Protein AF-A0A920P7D8-F1 (afdb_monomer_lite)

Secondary structure (DSSP, 8-state):
-HHHHHHHHHHHHHHHHHHHHHHHTTTS-HHHHHHHHHHHHHHHHHHHHHHHHHHHHHT--HHHHHHHHHHHHIIIIIIIHHHHHHHHHHHHHHHHT-

Radius of gyration: 16.81 Å; chains: 1; bounding box: 38×30×46 Å

Foldseek 3Di:
DVVVVVVVVVVCCVVCVLVVLLVVCVVHDLLVSLVVVCVVVVVVVVVCCVVPPVVVVVVDDPVVVVVVVVVVCCCRVPVSSVSSVVSNVVVVVVVVVD

pLDDT: mean 87.07, std 10.2, range [48.19, 96.62]

Sequence (98 aa):
MLPIALAFLAAIGFGSSAIFARIGMRGIHPLTSAFISVVVSFIPAAILAAIFALDDIKKLPLIALAAFLGLGALNFIGGRTQNHISINMIGLHDLVHL

Structure (mmCIF, N/CA/C/O backbone):
data_AF-A0A920P7D8-F1
#
_entry.id   AF-A0A920P7D8-F1
#
loop_
_atom_site.group_PDB
_atom_site.id
_atom_site.type_symbol
_atom_site.label_atom_id
_atom_site.label_alt_id
_atom_site.label_comp_id
_atom_site.label_asym_id
_atom_site.label_entity_id
_atom_site.label_seq_id
_atom_site.pdbx_PDB_ins_code
_atom_site.Cartn_x
_atom_site.Cartn_y
_atom_site.Cartn_z
_atom_site.occupancy
_atom_site.B_iso_or_equiv
_atom_site.auth_seq_id
_atom_site.auth_comp_id
_atom_site.auth_asym_id
_atom_site.auth_atom_id
_atom_site.pdbx_PDB_model_num
ATOM 1 N N . MET A 1 1 ? -16.417 -18.293 6.833 1.00 86.19 1 MET A N 1
ATOM 2 C CA . MET A 1 1 ? -16.048 -18.483 5.410 1.00 86.19 1 MET A CA 1
ATOM 3 C C . MET A 1 1 ? -15.516 -17.206 4.760 1.00 86.19 1 MET A C 1
ATOM 5 O O . MET A 1 1 ? -14.527 -17.293 4.049 1.00 86.19 1 MET A O 1
ATOM 9 N N . LEU A 1 2 ? -16.079 -16.022 5.050 1.00 92.81 2 LEU A N 1
ATOM 10 C CA . LEU A 1 2 ? -15.602 -14.742 4.496 1.00 92.81 2 LEU A CA 1
ATOM 11 C C . LEU A 1 2 ? -14.096 -14.444 4.718 1.00 92.81 2 LEU A C 1
ATOM 13 O O . LEU A 1 2 ? -13.439 -14.099 3.740 1.00 92.81 2 LEU A O 1
ATOM 17 N N . PRO A 1 3 ? -13.498 -14.637 5.915 1.00 92.62 3 PRO A N 1
ATOM 18 C CA . PRO A 1 3 ? -12.066 -14.365 6.107 1.00 92.62 3 PRO A CA 1
ATOM 19 C C . PRO A 1 3 ? -11.161 -15.254 5.247 1.00 92.62 3 PRO A C 1
ATOM 21 O O . PRO A 1 3 ? -10.137 -14.802 4.751 1.00 92.62 3 PRO A O 1
ATOM 24 N N . ILE A 1 4 ? -11.572 -16.508 5.024 1.00 95.19 4 ILE A N 1
ATOM 25 C CA . ILE A 1 4 ? -10.850 -17.464 4.175 1.00 95.19 4 ILE A CA 1
ATOM 26 C C . ILE A 1 4 ? -10.893 -16.994 2.716 1.00 95.19 4 ILE A C 1
ATOM 28 O O . ILE A 1 4 ? -9.861 -16.954 2.053 1.00 95.19 4 ILE A O 1
ATOM 32 N N . ALA A 1 5 ? -12.064 -16.574 2.229 1.00 95.69 5 ALA A N 1
ATOM 33 C CA . ALA A 1 5 ? -12.206 -16.035 0.878 1.00 95.69 5 ALA A CA 1
ATOM 34 C C . ALA A 1 5 ? -11.352 -14.770 0.665 1.00 95.69 5 ALA A C 1
ATOM 36 O O . ALA A 1 5 ? -10.668 -14.651 -0.350 1.00 95.69 5 ALA A O 1
ATOM 37 N N . LEU A 1 6 ? -11.329 -13.861 1.645 1.00 92.50 6 LEU A N 1
ATOM 38 C CA . LEU A 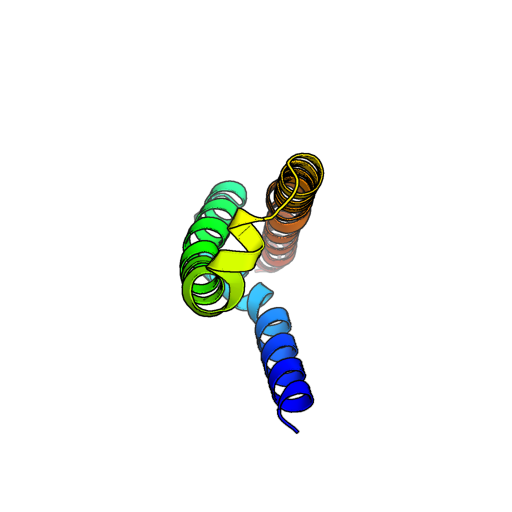1 6 ? -10.486 -12.662 1.608 1.00 92.50 6 LEU A CA 1
ATOM 39 C C . LEU A 1 6 ? -8.990 -13.003 1.628 1.00 92.50 6 LEU A C 1
ATOM 41 O O . LEU A 1 6 ? -8.217 -12.359 0.925 1.00 92.50 6 LEU A O 1
ATOM 45 N N . ALA A 1 7 ? -8.580 -14.032 2.376 1.00 94.88 7 ALA A N 1
ATOM 46 C CA . ALA A 1 7 ? -7.193 -14.489 2.401 1.00 94.88 7 ALA A CA 1
ATOM 47 C C . ALA A 1 7 ? -6.743 -15.044 1.039 1.00 94.88 7 ALA A C 1
ATOM 49 O O . ALA A 1 7 ? -5.662 -14.693 0.567 1.00 94.88 7 ALA A O 1
ATOM 50 N N . PHE A 1 8 ? -7.580 -15.845 0.368 1.00 96.62 8 PHE A N 1
ATOM 51 C CA . PHE A 1 8 ? -7.294 -16.313 -0.994 1.00 96.62 8 PHE A CA 1
ATOM 52 C C . PHE A 1 8 ? -7.225 -15.160 -1.996 1.00 96.62 8 PHE A C 1
ATOM 54 O O . PHE A 1 8 ? -6.299 -15.105 -2.804 1.00 96.62 8 PHE A O 1
ATOM 61 N N . LEU A 1 9 ? -8.163 -14.212 -1.920 1.00 94.75 9 LEU A N 1
ATOM 62 C CA . LEU A 1 9 ? -8.152 -13.027 -2.774 1.00 94.75 9 LEU A CA 1
ATOM 63 C C . LEU A 1 9 ? -6.873 -12.201 -2.568 1.00 94.75 9 LEU A C 1
ATOM 65 O O . LEU A 1 9 ? -6.242 -11.789 -3.541 1.00 94.75 9 LEU A O 1
ATOM 69 N N . ALA A 1 10 ? -6.455 -12.014 -1.313 1.00 92.50 10 ALA A N 1
ATOM 70 C CA . ALA A 1 10 ? -5.207 -11.340 -0.981 1.00 92.50 10 ALA A CA 1
ATOM 71 C C . ALA A 1 10 ? -3.993 -12.097 -1.537 1.00 92.50 10 ALA A C 1
ATOM 73 O O . ALA A 1 10 ? -3.133 -11.479 -2.158 1.00 92.50 10 ALA A O 1
ATOM 74 N N . ALA A 1 11 ? -3.936 -13.424 -1.383 1.00 94.00 11 ALA A N 1
ATOM 75 C CA . ALA A 1 11 ? -2.837 -14.242 -1.896 1.00 94.00 11 ALA A CA 1
ATOM 76 C C . ALA A 1 11 ? -2.697 -14.138 -3.424 1.00 94.00 11 ALA A C 1
ATOM 78 O O . ALA A 1 11 ? -1.591 -13.945 -3.928 1.00 94.00 11 ALA A O 1
ATOM 79 N N . ILE A 1 12 ? -3.810 -14.191 -4.161 1.00 94.69 12 ILE A N 1
ATOM 80 C CA . ILE A 1 12 ? -3.820 -14.017 -5.622 1.00 94.69 12 ILE A CA 1
ATOM 81 C C . ILE A 1 12 ? -3.382 -12.595 -5.997 1.00 94.69 12 ILE A C 1
ATOM 83 O O . ILE A 1 12 ? -2.568 -12.417 -6.907 1.00 94.69 12 ILE A O 1
ATOM 87 N N . GLY A 1 13 ? -3.878 -11.582 -5.283 1.00 89.56 13 GLY A N 1
ATOM 88 C CA . GLY A 1 13 ? -3.487 -10.187 -5.487 1.00 89.56 13 GLY A CA 1
ATOM 89 C C . GLY A 1 13 ? -1.988 -9.963 -5.277 1.00 89.56 13 GLY A C 1
ATOM 90 O O . GLY A 1 13 ? -1.320 -9.397 -6.140 1.00 89.56 13 GLY A O 1
ATOM 91 N N . PHE A 1 14 ? -1.427 -10.471 -4.178 1.00 88.06 14 PHE A N 1
ATOM 92 C CA . PHE A 1 14 ? 0.007 -10.381 -3.907 1.00 88.06 14 PHE A CA 1
ATOM 93 C C . PHE A 1 14 ? 0.840 -11.189 -4.909 1.00 88.06 14 PHE A C 1
ATOM 95 O O . PHE A 1 14 ? 1.818 -10.656 -5.430 1.00 88.06 14 PHE A O 1
ATOM 102 N N . GLY A 1 15 ? 0.445 -12.421 -5.243 1.00 88.38 15 GLY A N 1
ATOM 103 C CA . GLY A 1 15 ? 1.191 -13.268 -6.178 1.00 88.38 15 GLY A CA 1
ATOM 104 C C . GLY A 1 15 ? 1.225 -12.703 -7.600 1.00 88.38 15 GLY A C 1
ATOM 105 O O . GLY A 1 15 ? 2.273 -12.684 -8.240 1.00 88.38 15 GLY A O 1
ATOM 106 N N . SER A 1 16 ? 0.100 -12.170 -8.082 1.00 91.06 16 SER A N 1
ATOM 107 C CA . SER A 1 16 ? 0.020 -11.556 -9.416 1.00 91.06 16 SER A CA 1
ATOM 108 C C . SER A 1 16 ? 0.645 -10.158 -9.497 1.00 91.06 16 SER A C 1
ATOM 110 O O . SER A 1 16 ? 1.008 -9.713 -10.589 1.00 91.06 16 SER A O 1
ATOM 112 N N . SER A 1 17 ? 0.826 -9.470 -8.363 1.00 87.81 17 SER A N 1
ATOM 113 C CA . SER A 1 17 ? 1.325 -8.090 -8.336 1.00 87.81 17 SER A CA 1
ATOM 114 C C . SER A 1 17 ? 2.690 -7.919 -9.004 1.00 87.81 17 SER A C 1
ATOM 116 O O . SER A 1 17 ? 2.897 -6.926 -9.696 1.00 87.81 17 SER A O 1
ATOM 118 N N . ALA A 1 18 ? 3.596 -8.893 -8.871 1.00 86.56 18 ALA A N 1
ATOM 119 C CA . ALA A 1 18 ? 4.920 -8.838 -9.487 1.00 86.56 18 ALA A CA 1
ATOM 120 C C . ALA A 1 18 ? 4.848 -8.852 -11.025 1.00 86.56 18 ALA A C 1
ATOM 122 O O . ALA A 1 18 ? 5.570 -8.106 -11.689 1.00 86.56 18 ALA A O 1
ATOM 123 N N . ILE A 1 19 ? 3.932 -9.647 -11.589 1.00 89.12 19 ILE A N 1
ATOM 124 C CA . ILE A 1 19 ? 3.714 -9.754 -13.038 1.00 89.12 19 ILE A CA 1
ATOM 125 C C . ILE A 1 19 ? 3.158 -8.432 -13.573 1.00 89.12 19 ILE A C 1
ATOM 127 O O . ILE A 1 19 ? 3.703 -7.860 -14.518 1.00 89.12 19 ILE A O 1
ATOM 131 N N . PHE A 1 20 ? 2.110 -7.900 -12.938 1.00 88.44 20 PHE A N 1
ATOM 132 C CA . PHE A 1 20 ? 1.516 -6.628 -13.350 1.00 88.44 20 PHE A CA 1
ATOM 133 C C . PHE A 1 20 ? 2.466 -5.448 -13.156 1.00 88.44 20 PHE A C 1
ATOM 135 O O . PHE A 1 20 ? 2.541 -4.588 -14.031 1.00 88.44 20 PHE A O 1
ATOM 142 N N . ALA A 1 21 ? 3.234 -5.425 -12.064 1.00 88.44 21 ALA A N 1
ATOM 143 C CA . ALA A 1 21 ? 4.263 -4.417 -11.847 1.00 88.44 21 ALA A CA 1
ATOM 144 C C . ALA A 1 21 ? 5.316 -4.478 -12.958 1.00 88.44 21 ALA A C 1
ATOM 146 O O . ALA A 1 21 ? 5.652 -3.449 -13.532 1.00 88.44 21 ALA A O 1
ATOM 147 N N . ARG A 1 22 ? 5.788 -5.672 -13.339 1.00 86.62 22 ARG A N 1
ATOM 148 C CA . ARG A 1 22 ? 6.745 -5.823 -14.442 1.00 86.62 22 ARG A CA 1
ATOM 149 C C . ARG A 1 22 ? 6.199 -5.281 -15.760 1.00 86.62 22 ARG A C 1
ATOM 151 O O . ARG A 1 22 ? 6.908 -4.561 -16.457 1.00 86.62 22 ARG A O 1
ATOM 158 N N . ILE A 1 23 ? 4.959 -5.627 -16.099 1.00 88.00 23 ILE A N 1
ATOM 159 C CA . ILE A 1 23 ? 4.305 -5.150 -17.323 1.00 88.00 23 ILE A CA 1
ATOM 160 C C . ILE A 1 23 ? 4.150 -3.625 -17.279 1.00 88.00 23 ILE A C 1
ATOM 162 O O . ILE A 1 23 ? 4.519 -2.951 -18.237 1.00 88.00 23 ILE A O 1
ATOM 166 N N . GLY A 1 24 ? 3.670 -3.082 -16.157 1.00 84.12 24 GLY A N 1
ATOM 167 C CA . GLY A 1 24 ? 3.431 -1.649 -15.971 1.00 84.12 24 GLY A CA 1
ATOM 168 C C . GLY A 1 24 ? 4.698 -0.796 -15.868 1.00 84.12 24 GLY A C 1
ATOM 169 O O . GLY A 1 24 ? 4.640 0.403 -16.116 1.00 84.12 24 GLY A O 1
ATOM 170 N N . MET A 1 25 ? 5.845 -1.392 -15.534 1.00 89.69 25 MET A N 1
ATOM 171 C CA . MET A 1 25 ? 7.137 -0.701 -15.437 1.00 89.69 25 MET A CA 1
ATOM 172 C C . MET A 1 25 ? 7.911 -0.624 -16.757 1.00 89.69 25 MET A C 1
ATOM 174 O O . MET A 1 25 ? 8.960 0.017 -16.803 1.00 89.69 25 MET A O 1
ATOM 178 N N . ARG A 1 26 ? 7.451 -1.264 -17.840 1.00 83.88 26 ARG A N 1
ATOM 179 C CA . ARG A 1 26 ? 8.173 -1.245 -19.123 1.00 83.88 26 ARG A CA 1
ATOM 180 C C . ARG A 1 26 ? 8.349 0.193 -19.628 1.00 83.88 26 ARG A C 1
ATOM 182 O O . ARG A 1 26 ? 7.381 0.845 -19.997 1.00 83.88 26 ARG A O 1
ATOM 189 N N . GLY A 1 27 ? 9.596 0.665 -19.655 1.00 79.62 27 GLY A N 1
ATOM 190 C CA . GLY A 1 27 ? 9.946 2.018 -20.104 1.00 79.62 27 GLY A CA 1
ATOM 191 C C . GLY A 1 27 ? 9.731 3.126 -19.066 1.00 79.62 27 GLY A C 1
ATOM 192 O O . GLY A 1 27 ? 9.842 4.298 -19.413 1.00 79.62 27 GLY A O 1
ATOM 193 N N . ILE A 1 28 ? 9.442 2.786 -17.805 1.00 85.38 28 ILE A N 1
ATOM 194 C CA . ILE A 1 28 ? 9.218 3.747 -16.715 1.00 85.38 28 ILE A CA 1
ATOM 195 C C . ILE A 1 28 ? 10.210 3.471 -15.582 1.00 85.38 28 ILE A C 1
ATOM 197 O O . ILE A 1 28 ? 10.497 2.323 -15.246 1.00 85.38 28 ILE A O 1
ATOM 201 N N . HIS A 1 29 ? 10.739 4.531 -14.965 1.00 85.38 29 HIS A N 1
ATOM 202 C CA . HIS A 1 29 ? 11.659 4.391 -13.839 1.00 85.38 29 HIS A CA 1
ATOM 203 C C . HIS A 1 29 ? 10.960 3.732 -12.622 1.00 85.38 29 HIS A C 1
ATOM 205 O O . HIS A 1 29 ? 9.858 4.161 -12.262 1.00 85.38 29 HIS A O 1
ATOM 211 N N . PRO A 1 30 ? 11.594 2.767 -11.918 1.00 84.00 30 PRO A N 1
ATOM 212 C CA . PRO A 1 30 ? 10.973 2.016 -10.815 1.00 84.00 30 PRO A CA 1
ATOM 213 C C . PRO A 1 30 ? 10.371 2.876 -9.689 1.00 84.00 30 PRO A C 1
ATOM 215 O O . PRO A 1 30 ? 9.312 2.558 -9.144 1.00 84.00 30 PRO A O 1
ATOM 218 N N . LEU A 1 31 ? 11.012 4.002 -9.358 1.00 86.06 31 LEU A N 1
ATOM 219 C CA . LEU A 1 31 ? 10.484 4.969 -8.381 1.00 86.06 31 LEU A CA 1
ATOM 220 C C . LEU A 1 31 ? 9.157 5.592 -8.83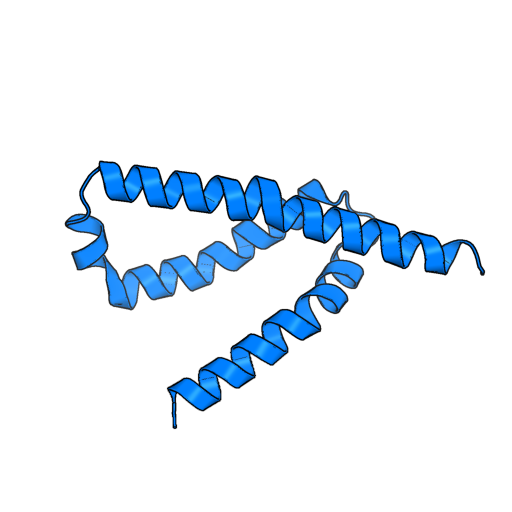5 1.00 86.06 31 LEU A C 1
ATOM 222 O O . LEU A 1 31 ? 8.224 5.704 -8.043 1.00 86.06 31 LEU A O 1
ATOM 226 N N . THR A 1 32 ? 9.051 5.969 -10.110 1.00 86.69 32 THR A N 1
ATOM 227 C CA . THR A 1 32 ? 7.839 6.576 -10.672 1.00 86.69 32 THR A CA 1
ATOM 228 C C . THR A 1 32 ? 6.690 5.576 -10.675 1.00 86.69 32 THR A C 1
ATOM 230 O O . THR A 1 32 ? 5.583 5.909 -10.262 1.00 86.69 32 THR A O 1
ATOM 233 N N . SER A 1 33 ? 6.953 4.321 -11.048 1.00 87.25 33 SER A N 1
ATOM 234 C CA . SER A 1 33 ? 5.946 3.260 -10.964 1.00 87.25 33 SER A CA 1
ATOM 235 C C . SER A 1 33 ? 5.515 2.956 -9.531 1.00 87.25 33 SER A C 1
ATOM 237 O O . SER A 1 33 ? 4.324 2.766 -9.284 1.00 87.25 33 SER A O 1
ATOM 239 N N . ALA A 1 34 ? 6.451 2.961 -8.574 1.00 88.19 34 ALA A 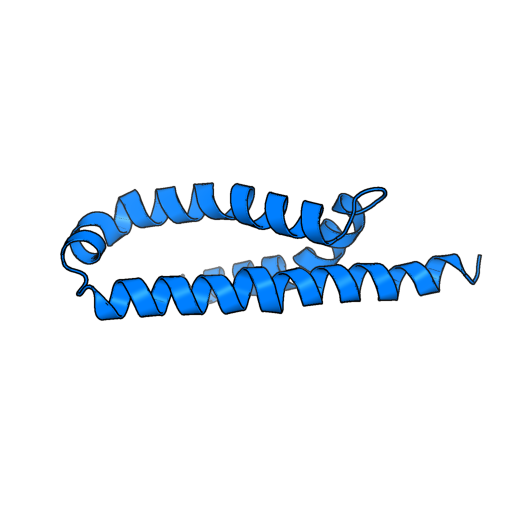N 1
ATOM 240 C CA . ALA A 1 34 ? 6.121 2.764 -7.169 1.00 88.19 34 ALA A CA 1
ATOM 241 C C . ALA A 1 34 ? 5.200 3.889 -6.677 1.00 88.19 34 ALA A C 1
ATOM 243 O O . ALA A 1 34 ? 4.171 3.602 -6.070 1.00 88.19 34 ALA A O 1
ATOM 244 N N . PHE A 1 35 ? 5.506 5.146 -7.017 1.00 88.38 35 PHE A N 1
ATOM 245 C CA . PHE A 1 35 ? 4.672 6.300 -6.682 1.00 88.38 35 PHE A CA 1
ATOM 246 C C . PHE A 1 35 ? 3.258 6.195 -7.271 1.00 88.38 35 PHE A C 1
ATOM 248 O O . PHE A 1 35 ? 2.280 6.316 -6.534 1.00 88.38 35 PHE A O 1
ATOM 255 N N . ILE A 1 36 ? 3.137 5.890 -8.569 1.00 90.00 36 ILE A N 1
ATOM 256 C CA . ILE A 1 36 ? 1.835 5.687 -9.226 1.00 90.00 36 ILE A CA 1
ATOM 257 C C . ILE A 1 36 ? 1.052 4.572 -8.519 1.00 90.00 36 ILE A C 1
ATOM 259 O O . ILE A 1 36 ? -0.126 4.743 -8.212 1.00 90.00 36 ILE A O 1
ATOM 263 N N . SER A 1 37 ? 1.711 3.455 -8.190 1.00 89.12 37 SER A N 1
ATOM 264 C CA . SER A 1 37 ? 1.096 2.346 -7.452 1.00 89.12 37 SER A CA 1
ATOM 265 C C . SER A 1 37 ? 0.543 2.790 -6.095 1.00 89.12 37 SER A C 1
ATOM 267 O O . SER A 1 37 ? -0.558 2.375 -5.731 1.00 89.12 37 SER A O 1
ATOM 269 N N . VAL A 1 38 ? 1.262 3.643 -5.353 1.00 89.31 38 VAL A N 1
ATOM 270 C CA . VAL A 1 38 ? 0.781 4.188 -4.071 1.00 89.31 38 VAL A CA 1
ATOM 271 C C . VAL A 1 38 ? -0.469 5.029 -4.270 1.00 89.31 38 VAL A C 1
ATOM 273 O O . VAL A 1 38 ? -1.465 4.781 -3.596 1.00 89.31 38 VAL A O 1
ATOM 276 N N . VAL A 1 39 ? -0.444 5.976 -5.210 1.00 89.94 39 VAL A N 1
ATOM 277 C CA . VAL A 1 39 ? -1.576 6.880 -5.463 1.00 89.94 39 VAL A CA 1
ATOM 278 C C . VAL A 1 39 ? -2.824 6.091 -5.859 1.00 89.94 39 VAL A C 1
ATOM 280 O O . VAL A 1 39 ? -3.892 6.293 -5.286 1.00 89.94 39 VAL A O 1
ATOM 283 N N . VAL A 1 40 ? -2.684 5.135 -6.780 1.00 91.31 40 VAL A N 1
ATOM 284 C CA . VAL A 1 40 ? -3.807 4.305 -7.241 1.00 91.31 40 VAL A CA 1
ATOM 285 C C . VAL A 1 40 ? -4.333 3.403 -6.123 1.00 91.31 40 VAL A C 1
ATOM 287 O O . VAL A 1 40 ? -5.543 3.246 -5.989 1.00 91.31 40 VAL A O 1
ATOM 290 N N . SER A 1 41 ? -3.453 2.841 -5.287 1.00 88.69 41 SER A N 1
ATOM 291 C CA . SER A 1 41 ? -3.862 1.973 -4.168 1.00 88.69 41 SER A CA 1
ATOM 292 C C . SER A 1 41 ? -4.472 2.758 -3.003 1.00 88.69 41 SER A C 1
ATOM 294 O O . SER A 1 41 ? -5.268 2.211 -2.241 1.00 88.69 41 SER A O 1
ATOM 296 N N . PHE A 1 42 ? -4.112 4.034 -2.854 1.00 90.31 42 PHE A N 1
ATOM 297 C CA . PHE A 1 42 ? -4.624 4.897 -1.796 1.00 90.31 42 PHE A CA 1
ATOM 298 C C . PHE A 1 42 ? -6.114 5.188 -1.969 1.00 90.31 42 PHE A C 1
ATOM 300 O O . PHE A 1 42 ? -6.838 5.180 -0.983 1.00 90.31 42 PHE A O 1
ATOM 307 N N . ILE A 1 43 ? -6.594 5.385 -3.201 1.00 93.25 43 ILE A N 1
ATOM 308 C CA . ILE A 1 43 ? -7.999 5.726 -3.480 1.00 93.25 43 ILE A CA 1
ATOM 309 C C . ILE A 1 43 ? -8.986 4.696 -2.892 1.00 93.25 43 ILE A C 1
ATOM 311 O O . ILE A 1 43 ? -9.817 5.087 -2.070 1.00 93.25 43 ILE A O 1
ATOM 315 N N . PRO A 1 44 ? -8.922 3.390 -3.230 1.00 92.25 44 PRO A N 1
ATOM 316 C CA . PRO A 1 44 ? -9.847 2.410 -2.665 1.00 92.25 44 PRO A CA 1
ATOM 317 C C . PRO A 1 44 ? -9.653 2.233 -1.153 1.00 92.25 44 PRO A C 1
ATOM 319 O O . PRO A 1 44 ? -10.637 2.073 -0.434 1.00 92.25 44 PRO A O 1
ATOM 322 N N . ALA A 1 45 ? -8.417 2.316 -0.646 1.00 91.12 45 ALA A N 1
ATOM 323 C CA . ALA A 1 45 ? -8.151 2.239 0.790 1.00 91.12 45 ALA A CA 1
ATOM 324 C C . ALA A 1 45 ? -8.778 3.418 1.555 1.00 91.12 45 ALA A C 1
ATOM 326 O O . ALA A 1 45 ? -9.388 3.213 2.600 1.00 91.12 45 ALA A O 1
ATOM 327 N N . ALA A 1 46 ? -8.684 4.635 1.013 1.00 91.75 46 ALA A N 1
ATOM 328 C CA . ALA A 1 46 ? -9.279 5.838 1.580 1.00 91.75 46 ALA A CA 1
ATOM 329 C C . ALA A 1 46 ? -10.810 5.777 1.551 1.00 91.75 46 ALA A C 1
ATOM 331 O O . ALA A 1 46 ? -11.444 6.147 2.534 1.00 91.75 46 ALA A O 1
ATOM 332 N N . ILE A 1 47 ? -11.407 5.257 0.472 1.00 94.94 47 ILE A N 1
ATOM 333 C CA . ILE A 1 47 ? -12.859 5.040 0.385 1.00 94.94 47 ILE A CA 1
ATOM 334 C C . ILE A 1 47 ? -13.320 4.052 1.462 1.00 94.94 47 ILE A C 1
ATOM 336 O O . ILE A 1 47 ? -14.267 4.334 2.192 1.00 94.94 47 ILE A O 1
ATOM 340 N N . LEU A 1 48 ? -12.639 2.912 1.609 1.00 93.44 48 LEU A N 1
ATOM 341 C CA . LEU A 1 48 ? -12.984 1.924 2.635 1.00 93.44 48 LEU A CA 1
ATOM 342 C C . LEU A 1 48 ? -12.786 2.480 4.050 1.00 93.44 48 LEU A C 1
ATOM 344 O O . LEU A 1 48 ? -13.657 2.312 4.899 1.00 93.44 48 LEU A O 1
ATOM 348 N N . ALA A 1 49 ? -11.686 3.191 4.298 1.00 92.12 49 ALA A N 1
ATOM 349 C CA . ALA A 1 49 ? -11.450 3.863 5.572 1.00 92.12 49 ALA A CA 1
ATOM 350 C C . ALA A 1 49 ? -12.538 4.906 5.870 1.00 92.12 49 ALA A C 1
ATOM 352 O O . ALA A 1 49 ? -12.989 5.009 7.010 1.00 92.12 49 ALA A O 1
ATOM 353 N N . ALA A 1 50 ? -13.003 5.627 4.844 1.00 92.88 50 ALA A N 1
ATOM 354 C CA . ALA A 1 50 ? -14.088 6.583 4.977 1.00 92.88 50 ALA A CA 1
ATOM 355 C C . ALA A 1 50 ? -15.399 5.904 5.399 1.00 92.88 50 ALA A C 1
ATOM 357 O O . ALA A 1 50 ? -16.059 6.350 6.331 1.00 92.88 50 ALA A O 1
ATOM 358 N N . ILE A 1 51 ? -15.755 4.798 4.744 1.00 96.00 51 ILE A N 1
ATOM 359 C CA . ILE A 1 51 ? -17.012 4.083 4.996 1.00 96.00 51 ILE A CA 1
ATOM 360 C C . ILE A 1 51 ? -17.004 3.377 6.358 1.00 96.00 51 ILE A C 1
ATOM 362 O O . ILE A 1 51 ? -18.020 3.379 7.048 1.00 96.00 51 ILE A O 1
ATOM 366 N N . PHE A 1 52 ? -15.881 2.764 6.743 1.00 93.88 52 PHE A N 1
ATOM 367 C CA . PHE A 1 52 ? -15.850 1.816 7.861 1.00 93.88 52 PHE A CA 1
ATOM 368 C C . PHE A 1 52 ? -15.133 2.311 9.122 1.00 93.88 52 PHE A C 1
ATOM 370 O O . PHE A 1 52 ? -15.367 1.740 10.180 1.00 93.88 52 PHE A O 1
ATOM 377 N N . ALA A 1 53 ? -14.263 3.325 9.040 1.00 91.62 53 ALA A N 1
ATOM 378 C CA . ALA A 1 53 ? -13.349 3.677 10.136 1.00 91.62 53 ALA A CA 1
ATOM 379 C C . ALA A 1 53 ? -13.229 5.189 10.417 1.00 91.62 53 ALA A C 1
ATOM 381 O O . ALA A 1 53 ? -12.350 5.606 11.171 1.00 91.62 53 ALA A O 1
ATOM 382 N N . LEU A 1 54 ? -14.093 6.034 9.836 1.00 90.56 54 LEU A N 1
ATOM 383 C CA . LEU A 1 54 ? -13.991 7.497 9.965 1.00 90.56 54 LEU A CA 1
ATOM 384 C C . LEU A 1 54 ? -14.006 7.984 11.416 1.00 90.56 54 LEU A C 1
ATOM 386 O O . LEU A 1 54 ? -13.230 8.869 11.782 1.00 90.56 54 LEU A O 1
ATOM 390 N N . ASP A 1 55 ? -14.895 7.429 12.235 1.00 91.38 55 ASP A N 1
ATOM 391 C CA . ASP A 1 55 ? -15.053 7.864 13.622 1.00 91.38 55 ASP A CA 1
ATOM 392 C C . ASP A 1 55 ? -13.892 7.412 14.511 1.00 91.38 55 ASP A C 1
ATOM 394 O O . ASP A 1 55 ? -13.519 8.132 15.440 1.00 91.38 55 ASP A O 1
ATOM 398 N N . ASP A 1 56 ? -13.272 6.278 14.191 1.00 89.38 56 ASP A N 1
ATOM 399 C CA . ASP A 1 56 ? -12.083 5.785 14.887 1.00 89.38 56 ASP A CA 1
ATOM 400 C C . ASP A 1 56 ? -10.845 6.609 14.518 1.00 89.38 56 ASP A C 1
ATOM 402 O O . ASP A 1 56 ? -10.054 6.972 15.389 1.00 89.38 56 ASP A O 1
ATOM 406 N N . ILE A 1 57 ? -10.717 7.003 13.245 1.00 88.00 57 ILE A N 1
ATOM 407 C CA . ILE A 1 57 ? -9.637 7.881 12.769 1.00 88.00 57 ILE A CA 1
ATOM 408 C C . ILE A 1 57 ? -9.688 9.249 13.463 1.00 88.00 57 ILE A C 1
ATOM 410 O O . ILE A 1 57 ? -8.649 9.796 13.823 1.00 88.00 57 ILE A O 1
ATOM 414 N N . LYS A 1 58 ? -10.880 9.809 13.703 1.00 88.75 58 LYS A N 1
ATOM 415 C CA . LYS A 1 58 ? -11.021 11.102 14.404 1.00 88.75 58 LYS A CA 1
ATOM 416 C C . LYS A 1 58 ? -10.605 11.042 15.874 1.00 88.75 58 LYS A C 1
ATOM 418 O O . LYS A 1 58 ? -10.208 12.058 16.434 1.00 88.75 58 LYS A O 1
ATOM 423 N N . LYS A 1 59 ? -10.718 9.871 16.503 1.00 93.69 59 LYS A N 1
ATOM 424 C CA . LYS A 1 59 ? -10.364 9.647 17.914 1.00 93.69 59 LYS A CA 1
ATOM 425 C C . LYS A 1 59 ? -8.903 9.237 18.095 1.00 93.69 59 LYS A C 1
ATOM 427 O O . LYS A 1 59 ? -8.470 9.001 19.222 1.00 93.69 59 LYS A O 1
ATOM 432 N N . LEU A 1 60 ? -8.151 9.119 17.002 1.00 89.69 60 LEU A N 1
ATOM 433 C CA . LEU A 1 60 ? -6.805 8.580 17.028 1.00 89.69 60 LEU A CA 1
ATOM 434 C C . LEU A 1 60 ? -5.851 9.537 17.766 1.00 89.69 60 LEU A C 1
ATOM 436 O O . LEU A 1 60 ? -5.780 10.721 17.424 1.00 89.69 60 LEU A O 1
ATOM 440 N N . PRO A 1 61 ? -5.079 9.056 18.755 1.00 93.44 61 PRO A N 1
ATOM 441 C CA . PRO A 1 61 ? -4.086 9.891 19.414 1.00 93.44 61 PRO A CA 1
ATOM 442 C C . PRO A 1 61 ? -2.970 10.264 18.431 1.00 93.44 61 PRO A C 1
ATOM 444 O O . PRO A 1 61 ? -2.585 9.468 17.570 1.00 93.44 61 PRO A O 1
ATOM 447 N N . LEU A 1 62 ? -2.393 11.458 18.595 1.00 90.94 62 LEU A N 1
ATOM 448 C CA . LEU A 1 62 ? -1.381 11.995 17.676 1.00 90.94 62 LEU A CA 1
ATOM 449 C C . LEU A 1 62 ? -0.175 11.056 17.491 1.00 90.94 62 LEU A C 1
ATOM 451 O O . LEU A 1 62 ? 0.363 10.943 16.392 1.00 90.94 62 LEU A O 1
ATOM 455 N N . ILE A 1 63 ? 0.219 10.332 18.543 1.00 94.50 63 ILE A N 1
ATOM 456 C CA . ILE A 1 63 ? 1.316 9.359 18.473 1.00 94.50 63 ILE A CA 1
ATOM 457 C C . ILE A 1 63 ? 0.993 8.161 17.570 1.00 94.50 63 ILE A C 1
ATOM 459 O O . ILE A 1 63 ? 1.871 7.677 16.861 1.00 94.50 63 ILE A O 1
ATOM 463 N N . ALA A 1 64 ? -0.265 7.712 17.539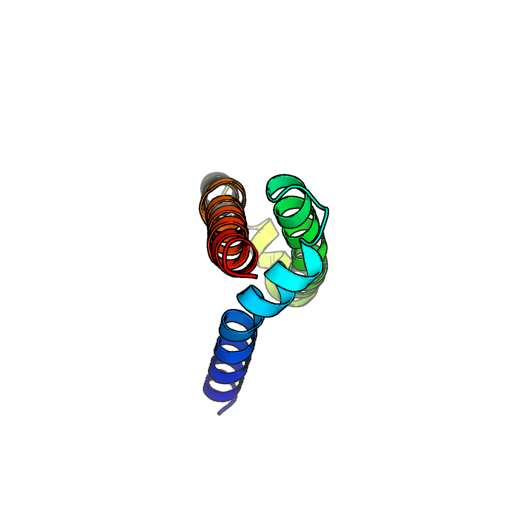 1.00 91.50 64 ALA A N 1
ATOM 464 C CA . ALA A 1 64 ? -0.694 6.648 16.640 1.00 91.50 64 ALA A CA 1
ATOM 465 C C . ALA A 1 64 ? -0.718 7.145 15.193 1.00 91.50 64 ALA A C 1
ATOM 467 O O . ALA A 1 64 ? -0.260 6.434 14.303 1.00 91.50 64 ALA A O 1
ATOM 468 N N . LEU A 1 65 ? -1.158 8.387 14.957 1.00 89.31 65 LEU A N 1
ATOM 469 C CA . LEU A 1 65 ? -1.077 9.005 13.632 1.00 89.31 65 LEU A CA 1
ATOM 470 C C . LEU A 1 65 ? 0.378 9.068 13.137 1.00 89.31 65 LEU A C 1
ATOM 472 O O . LEU A 1 65 ? 0.660 8.665 12.009 1.00 89.31 65 LEU A O 1
ATOM 476 N N . ALA A 1 66 ? 1.309 9.502 13.991 1.00 9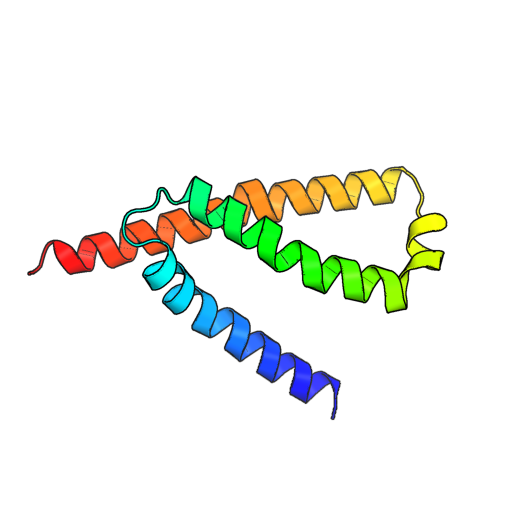2.12 66 ALA A N 1
ATOM 477 C CA . ALA A 1 66 ? 2.735 9.517 13.673 1.00 92.12 66 ALA A CA 1
ATOM 478 C C . ALA A 1 66 ? 3.282 8.105 13.392 1.00 92.12 66 ALA A C 1
ATOM 480 O O . ALA A 1 66 ? 4.039 7.918 12.440 1.00 92.12 66 ALA A O 1
ATOM 481 N N . ALA A 1 67 ? 2.860 7.098 14.162 1.00 93.62 67 ALA A N 1
ATOM 482 C CA . ALA A 1 67 ? 3.244 5.707 13.937 1.00 93.62 67 ALA A CA 1
ATOM 483 C C . ALA A 1 67 ? 2.717 5.162 12.597 1.00 93.62 67 ALA A C 1
ATOM 485 O O . ALA A 1 67 ? 3.473 4.528 11.863 1.00 93.62 67 ALA A O 1
ATOM 486 N N . PHE A 1 68 ? 1.461 5.447 12.231 1.00 90.88 68 PHE A N 1
ATOM 487 C CA . PHE A 1 68 ? 0.900 5.063 10.930 1.00 90.88 68 PHE A CA 1
ATOM 488 C C . PHE A 1 68 ? 1.610 5.757 9.768 1.00 90.88 68 PHE A C 1
ATOM 490 O O . PHE A 1 68 ? 1.896 5.110 8.762 1.00 90.88 68 PHE A O 1
ATOM 497 N N . LEU A 1 69 ? 1.947 7.043 9.909 1.00 89.25 69 LEU A N 1
ATOM 498 C CA . LEU A 1 69 ? 2.740 7.762 8.910 1.00 89.25 69 LEU A CA 1
ATOM 499 C C . LEU A 1 69 ? 4.146 7.169 8.771 1.00 89.25 69 LEU A C 1
ATOM 501 O O . LEU A 1 69 ? 4.603 6.953 7.651 1.00 89.25 69 LEU A O 1
ATOM 505 N N . GLY A 1 70 ? 4.807 6.844 9.885 1.00 92.88 70 GLY A N 1
ATOM 506 C CA . GLY A 1 70 ? 6.115 6.188 9.886 1.00 92.88 70 GLY A CA 1
ATOM 507 C C . GLY A 1 70 ? 6.078 4.805 9.229 1.00 92.88 70 GLY A C 1
ATOM 508 O O . GLY A 1 70 ? 6.883 4.514 8.346 1.00 92.88 70 GLY A O 1
ATOM 509 N N . LEU A 1 71 ? 5.099 3.970 9.590 1.00 91.88 71 LEU A N 1
ATOM 510 C CA . LEU A 1 71 ? 4.876 2.661 8.967 1.00 91.88 71 LEU A CA 1
ATOM 511 C C . LEU A 1 71 ? 4.547 2.777 7.478 1.00 91.88 71 LEU A C 1
ATOM 513 O O . LEU A 1 71 ? 5.012 1.960 6.681 1.00 91.88 71 LEU A O 1
ATOM 517 N N . GLY A 1 72 ? 3.767 3.790 7.096 1.00 88.94 72 GLY A N 1
ATOM 518 C CA . GLY A 1 72 ? 3.484 4.118 5.705 1.00 88.94 72 GLY A CA 1
ATOM 519 C C . GLY A 1 72 ? 4.766 4.464 4.952 1.00 88.94 72 GLY A C 1
ATOM 520 O O . GLY A 1 72 ? 5.067 3.840 3.938 1.00 88.94 72 GLY A O 1
ATOM 521 N N . ALA A 1 73 ? 5.571 5.388 5.475 1.00 88.69 73 ALA A N 1
ATOM 522 C CA . ALA A 1 73 ? 6.842 5.770 4.868 1.00 88.69 73 ALA A CA 1
ATOM 523 C C . ALA A 1 73 ? 7.777 4.561 4.692 1.00 88.69 73 ALA A C 1
ATOM 525 O O . ALA A 1 73 ? 8.295 4.345 3.597 1.00 88.69 73 ALA A O 1
ATOM 526 N N . LEU A 1 74 ? 7.932 3.720 5.718 1.00 91.69 74 LEU A N 1
ATOM 527 C CA . LEU A 1 74 ? 8.769 2.518 5.646 1.00 91.69 74 LEU A CA 1
ATOM 528 C C . LEU A 1 74 ? 8.268 1.508 4.603 1.00 91.69 74 LEU A C 1
ATOM 530 O O . LEU A 1 74 ? 9.062 0.992 3.815 1.00 91.69 74 LEU A O 1
ATOM 534 N N . ASN A 1 75 ? 6.960 1.248 4.550 1.00 89.69 75 ASN A N 1
ATOM 535 C CA . ASN A 1 75 ? 6.392 0.308 3.582 1.00 89.69 75 ASN A CA 1
ATOM 536 C C . ASN A 1 75 ? 6.456 0.828 2.146 1.00 89.69 75 ASN A C 1
ATOM 538 O O . ASN A 1 75 ? 6.773 0.071 1.232 1.00 89.69 75 ASN A O 1
ATOM 542 N N . PHE A 1 76 ? 6.130 2.100 1.929 1.00 83.88 76 PHE A N 1
ATOM 543 C CA . PHE A 1 76 ? 5.992 2.659 0.589 1.00 83.88 76 PHE A CA 1
ATOM 544 C C . PHE A 1 76 ? 7.324 3.156 0.027 1.00 83.88 76 PHE A C 1
ATOM 546 O O . PHE A 1 76 ? 7.714 2.732 -1.058 1.00 83.88 76 PHE A O 1
ATOM 553 N N . ILE A 1 77 ? 8.047 4.002 0.765 1.00 85.75 77 ILE A N 1
ATOM 554 C CA . ILE A 1 77 ? 9.339 4.538 0.311 1.00 85.75 77 ILE A CA 1
ATOM 555 C C . ILE A 1 77 ? 10.402 3.443 0.364 1.00 85.75 77 ILE A C 1
ATOM 557 O O . ILE A 1 77 ? 11.162 3.293 -0.588 1.00 85.75 77 ILE A O 1
ATOM 561 N N . GLY A 1 78 ? 10.428 2.656 1.441 1.00 87.06 78 GLY A N 1
ATOM 562 C CA . GLY A 1 78 ? 11.356 1.538 1.593 1.00 87.06 78 GLY A CA 1
ATOM 563 C C . GLY A 1 78 ? 10.912 0.312 0.799 1.00 87.06 78 GLY A C 1
ATOM 564 O O . GLY A 1 78 ? 11.374 0.077 -0.319 1.00 87.06 78 GLY A O 1
ATOM 565 N N . GLY A 1 79 ? 10.006 -0.473 1.382 1.00 88.50 79 GLY A N 1
ATOM 566 C CA . GLY A 1 79 ? 9.670 -1.812 0.890 1.00 88.50 79 GLY A CA 1
ATOM 567 C C . GLY A 1 79 ? 9.166 -1.843 -0.556 1.00 88.50 79 GLY A C 1
ATOM 568 O O . GLY A 1 79 ? 9.619 -2.656 -1.361 1.00 88.50 79 GLY A O 1
ATOM 569 N N . ARG A 1 80 ? 8.254 -0.939 -0.929 1.00 89.00 80 ARG A N 1
ATOM 570 C CA . ARG A 1 80 ? 7.631 -0.945 -2.262 1.00 89.00 80 ARG A CA 1
ATOM 571 C C . ARG A 1 80 ? 8.606 -0.527 -3.357 1.00 89.00 80 ARG A C 1
ATOM 573 O O . ARG A 1 80 ? 8.633 -1.179 -4.401 1.00 89.00 80 ARG A O 1
ATOM 580 N N . THR A 1 81 ? 9.424 0.495 -3.109 1.00 90.12 81 THR A N 1
ATOM 581 C CA . THR A 1 81 ? 10.494 0.910 -4.027 1.00 90.12 81 THR A CA 1
ATOM 582 C C . THR A 1 81 ? 11.505 -0.212 -4.230 1.00 90.12 81 THR A C 1
ATOM 584 O O . THR A 1 81 ? 11.812 -0.546 -5.371 1.00 90.12 81 THR A O 1
ATOM 587 N N . GLN A 1 82 ? 11.978 -0.835 -3.145 1.00 89.88 82 GLN A N 1
ATOM 588 C CA . GLN A 1 82 ? 12.915 -1.960 -3.223 1.00 89.88 82 GLN A CA 1
ATOM 589 C C . GLN A 1 82 ? 12.327 -3.120 -4.030 1.00 89.88 82 GLN A C 1
ATOM 591 O O . GLN A 1 82 ? 12.992 -3.634 -4.922 1.00 89.88 82 GLN A O 1
ATOM 596 N N . ASN A 1 83 ? 11.054 -3.458 -3.808 1.00 90.38 83 ASN A N 1
ATOM 597 C CA . ASN A 1 83 ? 10.373 -4.503 -4.569 1.00 90.38 83 ASN A CA 1
ATOM 598 C C . ASN A 1 83 ? 10.320 -4.185 -6.080 1.00 90.38 83 ASN A C 1
ATOM 600 O O . ASN A 1 83 ? 10.654 -5.029 -6.909 1.00 90.38 83 ASN A O 1
ATOM 604 N N . HIS A 1 84 ? 9.984 -2.946 -6.460 1.00 88.56 84 HIS A N 1
ATOM 605 C CA . HIS A 1 84 ? 9.953 -2.535 -7.873 1.00 88.56 84 HIS A CA 1
ATOM 606 C C . HIS A 1 84 ? 11.350 -2.550 -8.509 1.00 88.56 84 HIS A C 1
ATOM 608 O O . HIS A 1 84 ? 11.499 -2.971 -9.656 1.00 88.56 84 HIS A O 1
ATOM 614 N N . ILE A 1 85 ? 12.384 -2.154 -7.760 1.00 89.94 85 ILE A N 1
ATOM 615 C CA . ILE A 1 85 ? 13.782 -2.253 -8.197 1.00 89.94 85 ILE A CA 1
ATOM 616 C C . ILE A 1 85 ? 14.165 -3.720 -8.437 1.00 89.94 85 ILE A C 1
ATOM 618 O O . ILE A 1 85 ? 14.680 -4.037 -9.509 1.00 89.94 85 ILE A O 1
ATOM 622 N N . SER A 1 86 ? 13.868 -4.622 -7.497 1.00 88.81 86 SER A N 1
ATOM 623 C CA . SER A 1 86 ? 14.162 -6.053 -7.631 1.00 88.81 86 SER A CA 1
ATOM 624 C C . SER A 1 86 ? 13.456 -6.679 -8.836 1.00 88.81 86 SER A C 1
ATOM 626 O O . SER A 1 86 ? 14.099 -7.356 -9.633 1.00 88.81 86 SER A O 1
ATOM 628 N N . ILE A 1 87 ? 12.162 -6.402 -9.034 1.00 88.69 87 ILE A N 1
ATOM 629 C CA . ILE A 1 87 ? 11.400 -6.877 -10.204 1.00 88.69 87 ILE A CA 1
ATOM 630 C C . ILE A 1 87 ? 11.996 -6.330 -11.511 1.00 88.69 87 ILE A C 1
ATOM 632 O O . ILE A 1 87 ? 12.044 -7.031 -12.530 1.00 88.69 87 ILE A O 1
ATOM 636 N N . ASN A 1 88 ? 12.455 -5.074 -11.507 1.00 86.00 88 ASN A N 1
ATOM 637 C CA . ASN A 1 88 ? 13.096 -4.486 -12.674 1.00 86.00 88 ASN A CA 1
ATOM 638 C C . ASN A 1 88 ? 14.427 -5.184 -12.998 1.00 86.00 88 ASN A C 1
ATOM 640 O O . ASN A 1 88 ? 14.648 -5.535 -14.154 1.00 86.00 88 ASN A O 1
ATOM 644 N N . MET A 1 89 ? 15.262 -5.447 -11.987 1.00 85.19 89 MET A N 1
ATOM 645 C CA . MET A 1 89 ? 16.550 -6.138 -12.131 1.00 85.19 89 MET A CA 1
ATOM 646 C C . MET A 1 89 ? 16.395 -7.593 -12.593 1.00 85.19 89 MET A C 1
ATOM 648 O O . MET A 1 89 ? 17.075 -7.997 -13.532 1.00 85.19 89 MET A O 1
ATOM 652 N N . ILE A 1 90 ? 15.472 -8.359 -11.995 1.00 84.25 90 ILE A N 1
ATOM 653 C CA . ILE A 1 90 ? 15.245 -9.775 -12.340 1.00 84.25 90 ILE A CA 1
ATOM 654 C C . ILE A 1 90 ? 14.885 -9.919 -13.817 1.00 84.25 90 ILE A C 1
ATOM 656 O O . ILE A 1 90 ? 15.532 -10.668 -14.535 1.00 84.25 90 ILE A O 1
ATOM 660 N N . GLY A 1 91 ? 13.915 -9.156 -14.319 1.00 69.81 91 GLY A N 1
ATOM 661 C CA . GLY A 1 91 ? 13.569 -9.282 -15.736 1.00 69.81 91 GLY A CA 1
ATOM 662 C C . GLY A 1 91 ? 14.531 -8.549 -16.685 1.00 69.81 91 GLY A C 1
ATOM 663 O O . GLY A 1 91 ? 14.369 -8.654 -17.896 1.00 69.81 91 GLY A O 1
ATOM 664 N N . LEU A 1 92 ? 15.479 -7.741 -16.188 1.00 59.88 92 LEU A N 1
ATOM 665 C CA . LEU A 1 92 ? 16.574 -7.204 -17.013 1.00 59.88 92 LEU A CA 1
ATOM 666 C C . LEU A 1 92 ? 17.548 -8.328 -17.384 1.00 59.88 92 LEU A C 1
ATOM 668 O O . LEU A 1 92 ? 18.041 -8.358 -18.504 1.00 59.88 92 LEU A O 1
ATOM 672 N N . HIS A 1 93 ? 17.752 -9.281 -16.470 1.00 55.56 93 HIS A N 1
ATOM 673 C CA . HIS A 1 93 ? 18.538 -10.486 -16.722 1.00 55.56 93 HIS A CA 1
ATOM 674 C C . HIS A 1 93 ? 17.929 -11.348 -17.844 1.00 55.56 93 HIS A C 1
ATOM 676 O O . HIS A 1 93 ? 18.669 -11.828 -18.695 1.00 55.56 93 HIS A O 1
ATOM 682 N N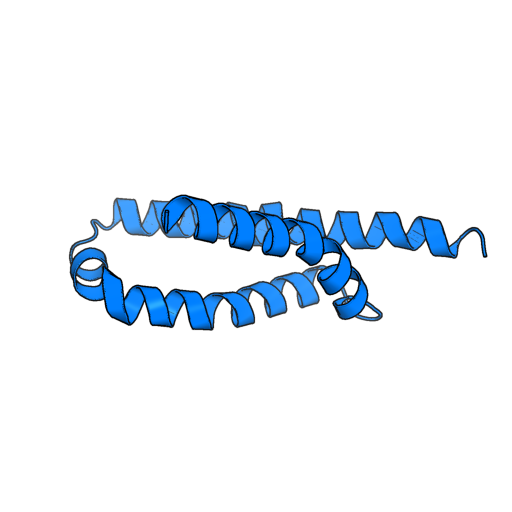 . ASP A 1 94 ? 16.597 -11.454 -17.931 1.00 53.41 94 ASP A N 1
ATOM 683 C CA . ASP A 1 94 ? 15.918 -12.201 -19.008 1.00 53.41 94 ASP A CA 1
ATOM 684 C C . ASP A 1 94 ? 16.082 -11.575 -20.410 1.00 53.41 94 ASP A C 1
ATOM 686 O O . ASP A 1 94 ? 15.889 -12.258 -21.410 1.00 53.41 94 ASP A O 1
ATOM 690 N N . LEU A 1 95 ? 16.440 -10.288 -20.508 1.00 53.41 95 LEU A N 1
ATOM 691 C CA . LEU A 1 95 ? 16.678 -9.600 -21.788 1.00 53.41 95 LEU A CA 1
ATOM 692 C C . LEU A 1 95 ? 18.133 -9.701 -22.273 1.00 53.41 95 LEU A C 1
ATOM 694 O O . LEU A 1 95 ? 18.392 -9.394 -23.427 1.00 53.41 95 LEU A O 1
ATOM 698 N N . VAL A 1 96 ? 19.077 -10.096 -21.411 1.00 51.62 96 VAL A N 1
ATOM 699 C CA . VAL A 1 96 ? 20.510 -10.228 -21.755 1.00 51.62 96 VAL A CA 1
ATOM 700 C C . VAL A 1 96 ? 20.825 -11.595 -22.386 1.00 51.62 96 VAL A C 1
ATOM 702 O O . VAL A 1 96 ? 21.879 -11.765 -22.991 1.00 51.62 96 VAL A O 1
ATOM 705 N N . HIS A 1 97 ? 19.904 -12.559 -22.286 1.00 48.84 97 HIS A N 1
ATOM 706 C CA . HIS A 1 97 ? 20.025 -13.904 -22.872 1.00 48.84 97 HIS A CA 1
ATOM 707 C C . HIS A 1 97 ? 19.198 -14.096 -24.163 1.00 48.84 97 HIS A C 1
ATOM 709 O O . HIS A 1 97 ? 18.976 -15.234 -24.577 1.00 48.84 97 HIS A O 1
ATOM 715 N N . LEU A 1 98 ? 18.744 -13.003 -24.791 1.00 48.19 98 LEU A N 1
ATOM 716 C CA . LEU A 1 98 ? 18.066 -12.959 -26.098 1.00 48.19 98 LEU A CA 1
ATOM 717 C C . LEU A 1 98 ? 18.873 -12.104 -27.078 1.00 48.19 98 LEU A C 1
ATOM 719 O O . LEU A 1 98 ? 18.914 -12.484 -28.268 1.00 48.19 98 LEU A O 1
#